Protein AF-A0A6J4JUT0-F1 (afdb_monomer)

Sequence (60 aa):
GPQLYDLAADPRETRNLAAAHPPIVERLKQAVFAWNGTLPRRAAREPAQRGGEAPAAPER

Radius of gyration: 22.57 Å; Cα contacts (8 Å, |Δi|>4): 23; chains: 1; bounding box: 32×65×30 Å

pLDDT: mean 83.42, std 19.74, range [45.5, 98.56]

Nearest PDB structures (foldseek):
  7all-assembly1_AAA  TM=1.006E+00  e=8.989E-02  Bacteroides thetaiotaomicron VPI-5482
  7stt-assembly1_A  TM=9.831E-01  e=1.122E-01  Pedobacter yulinensis
  7stv-assembly1_A-2  TM=9.826E-01  e=1.208E-01  Pedobacter yulinensis
  7oze-assembly1_AAA  TM=7.993E-01  e=8.350E-02  Bacteroides thetaiotaomicron VPI-5482
  1fsu-assembly1_A  TM=9.785E-01  e=4.233E-01  Homo sapiens

Solvent-accessible surface area (backbone atoms only — not comparable to full-atom values): 4104 Å² total; per-residue (Å²): 129,83,79,34,62,53,59,89,87,35,78,78,62,81,60,76,39,30,88,81,39,53,71,59,48,54,54,51,51,50,53,52,52,56,53,54,71,69,50,75,78,72,72,75,76,69,75,75,77,85,78,72,85,75,79,84,77,83,87,132

Secondary structure (DSSP, 8-state):
------TTT-TT--S--TTT-HHHHHHHHHHHHHHHHHSPP------------PPPPPP-

InterPro domains:
  IPR017850 Alkaline-phosphatase-like, core domain superfamily [SSF53649] (2-39)

Organism: NCBI:txid157466

Mean predicted aligned error: 11.86 Å

Foldseek 3Di:
DDFDDDCVVCVPSPDGCCVVCVVVRVVVVVVVVVVVVVDPPPDPPPPPPPPDDDPDDDDD

Structure (mmCIF, N/CA/C/O backbone):
data_AF-A0A6J4JUT0-F1
#
_entry.id   AF-A0A6J4JUT0-F1
#
loop_
_atom_site.group_PDB
_atom_site.id
_atom_site.type_symbol
_atom_site.label_atom_id
_atom_site.label_alt_id
_atom_site.label_comp_id
_atom_site.label_asym_id
_atom_site.label_entity_id
_atom_site.label_seq_id
_atom_site.pdbx_PDB_ins_code
_atom_site.Cartn_x
_atom_site.Cartn_y
_atom_site.Cartn_z
_atom_site.occupancy
_atom_site.B_iso_or_equiv
_atom_site.auth_seq_id
_atom_site.auth_comp_id
_atom_site.auth_asym_id
_atom_site.auth_atom_id
_atom_site.pdbx_PDB_model_num
ATOM 1 N N . GLY A 1 1 ? 6.287 5.154 7.905 1.00 87.38 1 GLY A N 1
ATOM 2 C CA . GLY A 1 1 ? 6.289 3.724 7.530 1.00 87.38 1 GLY A CA 1
ATOM 3 C C . GLY A 1 1 ? 5.352 3.503 6.357 1.00 87.38 1 GLY A C 1
ATOM 4 O O . GLY A 1 1 ? 4.685 4.463 5.982 1.00 87.38 1 GLY A O 1
ATOM 5 N N . PRO A 1 2 ? 5.302 2.295 5.772 1.00 95.75 2 PRO A N 1
ATOM 6 C CA . PRO A 1 2 ? 4.326 1.978 4.733 1.00 95.75 2 PRO A CA 1
ATOM 7 C C . PRO A 1 2 ? 2.896 2.141 5.263 1.00 95.75 2 PRO A C 1
ATOM 9 O O . PRO A 1 2 ? 2.653 2.032 6.469 1.00 95.75 2 PRO A O 1
ATOM 12 N N . GLN A 1 3 ? 1.963 2.410 4.356 1.00 98.06 3 GLN A N 1
ATOM 13 C CA . GLN A 1 3 ? 0.542 2.513 4.659 1.00 98.06 3 GLN A CA 1
ATOM 14 C C . GLN A 1 3 ? -0.231 1.517 3.796 1.00 98.06 3 GLN A C 1
ATOM 16 O O . GLN A 1 3 ? 0.134 1.277 2.645 1.00 98.06 3 GLN A O 1
ATOM 21 N N . LEU A 1 4 ? -1.262 0.912 4.379 1.00 98.56 4 LEU A N 1
ATOM 22 C CA . LEU A 1 4 ? -2.160 -0.017 3.703 1.00 98.56 4 LEU A CA 1
ATOM 23 C C . LEU A 1 4 ? -3.591 0.354 4.066 1.00 98.56 4 LEU A C 1
ATOM 25 O O . LEU A 1 4 ? -3.909 0.438 5.250 1.00 98.56 4 LEU A O 1
ATOM 29 N N . TYR A 1 5 ? -4.438 0.514 3.059 1.00 98.56 5 TYR A N 1
ATOM 30 C CA . TYR A 1 5 ? -5.846 0.849 3.221 1.00 98.56 5 TYR A CA 1
ATOM 31 C C . TYR A 1 5 ? -6.702 -0.135 2.433 1.00 98.56 5 TYR A C 1
ATOM 33 O O . TYR A 1 5 ? -6.317 -0.584 1.352 1.00 98.56 5 TYR A O 1
ATOM 41 N N . ASP A 1 6 ? -7.859 -0.474 2.989 1.00 98.31 6 ASP A N 1
ATOM 42 C CA . ASP A 1 6 ? -8.904 -1.200 2.275 1.00 98.31 6 ASP A CA 1
ATOM 43 C C . ASP A 1 6 ? -9.878 -0.170 1.711 1.00 98.31 6 ASP A C 1
ATOM 45 O O . ASP A 1 6 ? -10.693 0.372 2.447 1.00 98.31 6 ASP A O 1
ATOM 49 N N . LEU A 1 7 ? -9.795 0.115 0.415 1.00 98.19 7 LEU A N 1
ATOM 50 C CA . LEU A 1 7 ? -10.612 1.158 -0.209 1.00 98.19 7 LEU A CA 1
ATOM 51 C C . LEU A 1 7 ? -12.105 0.811 -0.269 1.00 98.19 7 LEU A C 1
ATOM 53 O O . LEU A 1 7 ? -12.928 1.716 -0.380 1.00 98.19 7 LEU A O 1
ATOM 57 N N . ALA A 1 8 ? -12.469 -0.475 -0.209 1.00 98.06 8 ALA A N 1
ATOM 58 C CA . ALA A 1 8 ? -13.871 -0.881 -0.206 1.00 98.06 8 ALA A CA 1
ATOM 59 C C . ALA A 1 8 ? -14.512 -0.620 1.164 1.00 98.06 8 ALA A C 1
ATOM 61 O O . ALA A 1 8 ? -15.651 -0.161 1.238 1.00 98.06 8 ALA A O 1
ATOM 62 N N . ALA A 1 9 ? -13.771 -0.886 2.243 1.00 97.75 9 ALA A N 1
ATOM 63 C CA . ALA A 1 9 ? -14.239 -0.687 3.614 1.00 97.75 9 ALA A CA 1
ATOM 64 C C . ALA A 1 9 ? -13.927 0.712 4.184 1.00 97.75 9 ALA A C 1
ATOM 66 O O . ALA A 1 9 ? -14.613 1.174 5.095 1.00 97.75 9 ALA A O 1
ATOM 67 N N . ASP A 1 10 ? -12.900 1.384 3.668 1.00 98.44 10 ASP A N 1
ATOM 68 C CA . ASP A 1 10 ? -12.407 2.697 4.095 1.00 98.44 10 ASP A CA 1
ATOM 69 C C . ASP A 1 10 ? -12.066 3.580 2.875 1.00 98.44 10 ASP A C 1
ATOM 71 O O . ASP A 1 10 ? -10.897 3.871 2.610 1.00 98.44 10 ASP A O 1
ATOM 75 N N . PRO A 1 11 ? -13.081 4.065 2.128 1.00 98.06 11 PRO A N 1
ATOM 76 C CA . PRO A 1 11 ? -12.868 4.896 0.936 1.00 98.06 11 PRO A CA 1
ATOM 77 C C . PRO A 1 11 ? -12.172 6.235 1.211 1.00 98.06 11 PRO A C 1
ATOM 79 O O . PRO A 1 11 ? -11.774 6.931 0.282 1.00 98.06 11 PRO A O 1
ATOM 82 N N . ARG A 1 12 ? -12.090 6.639 2.484 1.00 98.44 12 ARG A N 1
ATOM 83 C CA . ARG A 1 12 ? -11.453 7.884 2.925 1.00 98.44 12 ARG A CA 1
ATOM 84 C C . ARG A 1 12 ? -10.051 7.658 3.494 1.00 98.44 12 ARG A C 1
ATOM 86 O O . ARG A 1 12 ? -9.474 8.619 3.995 1.00 98.44 12 ARG A O 1
ATOM 93 N N . GLU A 1 13 ? -9.541 6.423 3.444 1.00 98.19 13 GLU A N 1
ATOM 94 C CA . GLU A 1 13 ? -8.186 6.045 3.876 1.00 98.19 13 GLU A CA 1
ATOM 95 C C . GLU A 1 13 ? -7.853 6.532 5.298 1.00 98.19 13 GLU A C 1
ATOM 97 O O . GLU A 1 13 ? -6.757 6.998 5.613 1.00 98.19 13 GLU A O 1
ATOM 102 N N . THR A 1 14 ? -8.838 6.460 6.186 1.00 98.56 14 THR A N 1
ATOM 103 C CA . THR A 1 14 ? -8.732 6.959 7.558 1.00 98.56 14 THR A CA 1
ATOM 104 C C . THR A 1 14 ? -8.001 5.993 8.486 1.00 98.56 14 THR A C 1
ATOM 106 O O . THR A 1 14 ? -7.502 6.405 9.536 1.00 98.56 14 THR A O 1
ATOM 109 N N . ARG A 1 15 ? -7.906 4.709 8.119 1.00 98.44 15 ARG A N 1
ATOM 110 C CA . ARG A 1 15 ? -7.372 3.650 8.974 1.00 98.44 15 ARG A CA 1
ATOM 111 C C . ARG A 1 15 ? -6.251 2.878 8.293 1.00 98.44 15 ARG A C 1
ATOM 113 O O . ARG A 1 15 ? -6.480 1.980 7.491 1.00 98.44 15 ARG A O 1
ATOM 120 N N . ASN A 1 16 ? -5.022 3.165 8.714 1.00 98.56 16 ASN A N 1
ATOM 121 C CA . ASN A 1 16 ? -3.847 2.433 8.255 1.00 98.56 16 ASN A CA 1
ATOM 122 C C . ASN A 1 16 ? -3.791 1.015 8.858 1.00 98.56 16 ASN A C 1
ATOM 124 O O . ASN A 1 16 ? -3.724 0.844 10.075 1.00 98.56 16 ASN A O 1
ATOM 128 N N . LEU A 1 17 ? -3.741 0.008 7.989 1.00 98.56 17 LEU A N 1
ATOM 129 C CA . LEU A 1 17 ? -3.709 -1.420 8.301 1.00 98.56 17 LEU A CA 1
ATOM 130 C C . LEU A 1 17 ? -2.316 -2.055 8.139 1.00 98.56 17 LEU A C 1
ATOM 132 O O . LEU A 1 17 ? -2.164 -3.264 8.312 1.00 98.56 17 LEU A O 1
ATOM 136 N N . ALA A 1 18 ? -1.282 -1.272 7.818 1.00 98.50 18 ALA A N 1
ATOM 137 C CA . ALA A 1 18 ? 0.033 -1.802 7.451 1.00 98.50 18 ALA A CA 1
ATOM 138 C C . ALA A 1 18 ? 0.657 -2.707 8.527 1.00 98.50 18 ALA A C 1
ATOM 140 O O . ALA A 1 18 ? 1.233 -3.741 8.199 1.00 98.50 18 ALA A O 1
ATOM 141 N N . ALA A 1 19 ? 0.510 -2.350 9.807 1.00 98.19 19 ALA A N 1
ATOM 142 C CA . ALA A 1 19 ? 1.036 -3.148 10.916 1.00 98.19 19 ALA A CA 1
ATOM 143 C C . ALA A 1 19 ? 0.277 -4.473 11.118 1.00 98.19 19 ALA A C 1
ATOM 145 O O . ALA A 1 19 ? 0.862 -5.447 11.581 1.00 98.19 19 ALA A O 1
ATOM 146 N N . ALA A 1 20 ? -1.009 -4.517 10.757 1.00 98.31 20 ALA A N 1
ATOM 147 C CA . ALA A 1 20 ? -1.852 -5.700 10.905 1.00 98.31 20 ALA A CA 1
ATOM 148 C C . ALA A 1 20 ? -1.693 -6.696 9.741 1.00 98.31 20 ALA A C 1
ATOM 150 O O . ALA A 1 20 ? -1.940 -7.886 9.919 1.00 98.31 20 ALA A O 1
ATOM 151 N N . HIS A 1 21 ? -1.251 -6.237 8.562 1.00 98.25 21 HIS A N 1
ATOM 152 C CA . HIS A 1 21 ? -1.120 -7.084 7.370 1.00 98.25 21 HIS A CA 1
ATOM 153 C C . HIS A 1 21 ? 0.247 -6.952 6.663 1.00 98.25 21 HIS A C 1
ATOM 155 O O . HIS A 1 21 ? 0.298 -6.613 5.473 1.00 98.25 21 HIS A O 1
ATOM 161 N N . PRO A 1 22 ? 1.370 -7.271 7.340 1.00 98.25 22 PRO A N 1
ATOM 162 C CA . PRO A 1 22 ? 2.707 -7.146 6.756 1.00 98.25 22 PRO A CA 1
ATOM 163 C C . PRO A 1 22 ? 2.920 -7.922 5.437 1.00 98.25 22 PRO A C 1
ATOM 165 O O . PRO A 1 22 ? 3.553 -7.370 4.535 1.00 98.25 22 PRO A O 1
ATOM 168 N N . PRO A 1 23 ? 2.360 -9.137 5.228 1.00 98.56 23 PRO A N 1
ATOM 169 C CA . PRO A 1 23 ? 2.506 -9.835 3.948 1.00 98.56 23 PRO A CA 1
ATOM 170 C C . PRO A 1 23 ? 1.875 -9.092 2.762 1.00 98.56 23 PRO A C 1
ATOM 172 O O . PRO A 1 23 ? 2.408 -9.120 1.654 1.00 98.56 23 PRO A O 1
ATOM 175 N N . ILE A 1 24 ? 0.747 -8.404 2.982 1.00 98.38 24 ILE A N 1
ATOM 176 C CA . ILE A 1 24 ? 0.072 -7.634 1.928 1.00 98.38 24 ILE A CA 1
ATOM 177 C C . ILE A 1 24 ? 0.914 -6.411 1.564 1.00 98.38 24 ILE A C 1
ATOM 179 O O . ILE A 1 24 ? 1.082 -6.120 0.379 1.00 98.38 24 ILE A O 1
ATOM 183 N N . VAL A 1 25 ? 1.484 -5.742 2.571 1.00 98.56 25 VAL A N 1
ATOM 184 C CA . VAL A 1 25 ? 2.395 -4.608 2.375 1.00 98.56 25 VAL A CA 1
ATOM 185 C C . VAL A 1 25 ? 3.578 -5.012 1.499 1.00 98.56 25 VAL A C 1
ATOM 187 O O . VAL A 1 25 ? 3.840 -4.343 0.501 1.00 98.56 25 VAL A O 1
ATOM 190 N N . GLU A 1 26 ? 4.262 -6.115 1.814 1.00 98.44 26 GLU A N 1
ATOM 191 C CA . GLU A 1 26 ? 5.426 -6.540 1.028 1.00 98.44 26 GLU A CA 1
ATOM 192 C C . GLU A 1 26 ? 5.049 -6.936 -0.405 1.00 98.44 26 GLU A C 1
ATOM 194 O O . GLU A 1 26 ? 5.725 -6.521 -1.347 1.00 98.44 26 GLU A O 1
ATOM 199 N N . ARG A 1 27 ? 3.923 -7.634 -0.606 1.00 98.56 27 ARG A N 1
ATOM 200 C CA . ARG A 1 27 ? 3.430 -7.968 -1.953 1.00 98.56 27 ARG A CA 1
ATOM 201 C C . ARG A 1 27 ? 3.159 -6.718 -2.795 1.00 98.56 27 ARG A C 1
ATOM 203 O O . ARG A 1 27 ? 3.570 -6.647 -3.952 1.00 98.56 27 ARG A O 1
ATOM 210 N N . LEU A 1 28 ? 2.456 -5.732 -2.237 1.00 98.38 28 LEU A N 1
ATOM 211 C CA . LEU A 1 28 ? 2.112 -4.506 -2.965 1.00 98.38 28 LEU A CA 1
ATOM 212 C C . LEU A 1 28 ? 3.347 -3.639 -3.224 1.00 98.38 28 LEU A C 1
ATOM 214 O O . LEU A 1 28 ? 3.506 -3.104 -4.319 1.00 98.38 28 LEU A O 1
ATOM 218 N N . LYS A 1 29 ? 4.263 -3.555 -2.259 1.00 97.62 29 LYS A N 1
ATOM 219 C CA . LY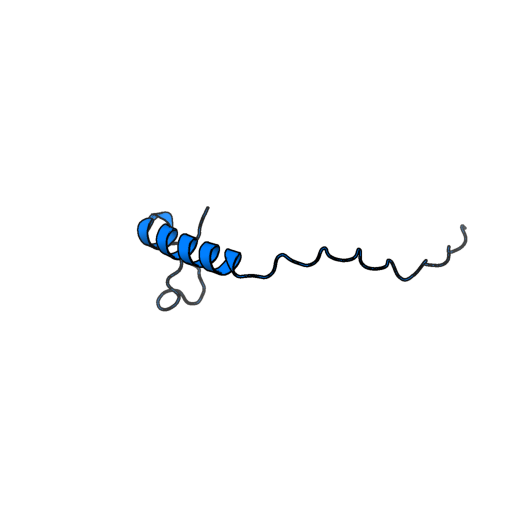S A 1 29 ? 5.548 -2.864 -2.410 1.00 97.62 29 LYS A CA 1
ATOM 220 C C . LYS A 1 29 ? 6.387 -3.460 -3.540 1.00 97.62 29 LYS A C 1
ATOM 222 O O . LYS A 1 29 ? 6.915 -2.710 -4.357 1.00 97.62 29 LYS A O 1
ATO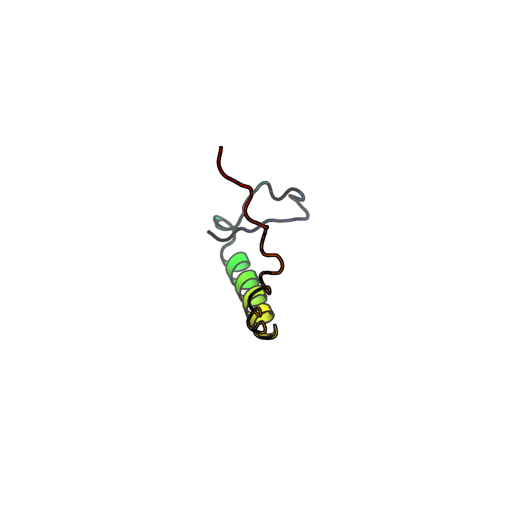M 227 N N . GLN A 1 30 ? 6.467 -4.790 -3.631 1.00 98.38 30 GLN A N 1
ATOM 228 C CA . GLN A 1 30 ? 7.135 -5.469 -4.746 1.00 98.38 30 GLN A CA 1
ATOM 229 C C . GLN A 1 30 ? 6.496 -5.108 -6.091 1.00 98.38 30 GLN A C 1
ATOM 231 O O . GLN A 1 30 ? 7.218 -4.782 -7.031 1.00 98.38 30 GLN A O 1
ATOM 236 N N . ALA A 1 31 ? 5.163 -5.097 -6.177 1.00 98.00 31 ALA A N 1
ATOM 237 C CA . ALA A 1 31 ? 4.457 -4.720 -7.401 1.00 98.00 31 ALA A CA 1
ATOM 238 C C . ALA A 1 31 ? 4.748 -3.266 -7.820 1.00 98.00 31 ALA A C 1
ATOM 240 O O . ALA A 1 31 ? 5.044 -3.008 -8.987 1.00 98.00 31 ALA A O 1
ATOM 241 N N . VAL A 1 32 ? 4.737 -2.326 -6.867 1.00 96.44 32 VAL A N 1
ATOM 242 C CA . VAL A 1 32 ? 5.054 -0.912 -7.125 1.00 96.44 32 VAL A CA 1
ATOM 243 C C . VAL A 1 32 ? 6.491 -0.744 -7.613 1.00 96.44 32 VAL A C 1
ATOM 245 O O . VAL A 1 32 ? 6.724 -0.012 -8.573 1.00 96.44 32 VAL A O 1
ATOM 248 N N . PHE A 1 33 ? 7.462 -1.416 -6.994 1.00 96.12 33 PHE A N 1
ATOM 249 C CA . PHE A 1 33 ? 8.865 -1.316 -7.406 1.00 96.12 33 PHE A CA 1
ATOM 250 C C . PHE A 1 33 ? 9.145 -1.999 -8.742 1.00 96.12 33 PHE A C 1
ATOM 252 O O . PHE A 1 33 ? 9.892 -1.448 -9.549 1.00 96.12 33 PHE A O 1
ATOM 259 N N . ALA A 1 34 ? 8.513 -3.143 -9.010 1.00 97.31 34 ALA A N 1
ATOM 260 C CA . ALA A 1 34 ? 8.593 -3.792 -10.312 1.00 97.31 34 ALA A CA 1
ATOM 261 C C . ALA A 1 34 ? 8.060 -2.866 -11.413 1.00 97.31 34 ALA A C 1
ATOM 263 O O . ALA A 1 34 ? 8.741 -2.647 -12.411 1.00 97.31 34 ALA A O 1
ATOM 264 N N . TRP A 1 35 ? 6.892 -2.249 -11.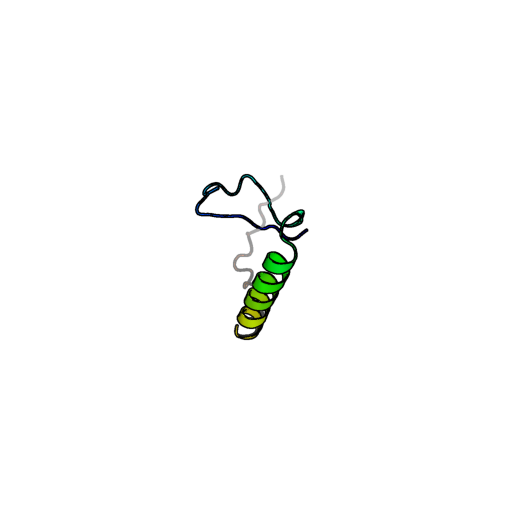198 1.00 95.75 35 TRP A N 1
ATOM 265 C CA . TRP A 1 35 ? 6.346 -1.260 -12.125 1.00 95.75 35 TRP A CA 1
ATOM 266 C C . TRP A 1 35 ? 7.254 -0.031 -12.265 1.00 95.75 35 TRP A C 1
ATOM 268 O O . TRP A 1 35 ? 7.528 0.392 -13.385 1.00 95.75 35 TRP A O 1
ATOM 278 N N . ASN A 1 36 ? 7.788 0.513 -11.167 1.00 94.12 36 ASN A N 1
ATOM 279 C CA . ASN A 1 36 ? 8.701 1.659 -11.209 1.00 94.12 36 ASN A CA 1
ATOM 280 C C . ASN A 1 36 ? 9.943 1.384 -12.075 1.00 94.12 36 ASN A C 1
ATOM 282 O O . ASN A 1 36 ? 10.356 2.254 -12.836 1.00 94.12 36 ASN A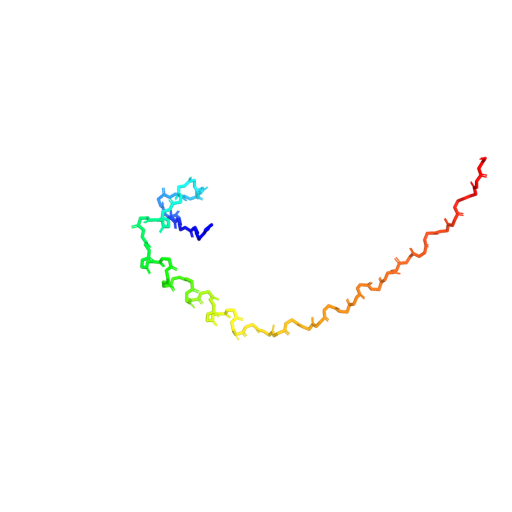 O 1
ATOM 286 N N . GLY A 1 37 ? 10.477 0.160 -12.025 1.00 93.94 37 GLY A N 1
ATOM 287 C CA . GLY A 1 37 ? 11.589 -0.275 -12.872 1.00 93.94 37 GLY A CA 1
ATOM 288 C C . GLY A 1 37 ? 11.274 -0.295 -14.374 1.00 93.94 37 GLY A C 1
ATOM 289 O O . GLY A 1 37 ? 12.200 -0.274 -15.180 1.00 93.94 37 GLY A O 1
ATOM 290 N N . THR A 1 38 ? 9.991 -0.303 -14.759 1.00 93.69 38 THR A N 1
ATOM 291 C CA . THR A 1 38 ? 9.558 -0.208 -16.167 1.00 93.69 38 THR A CA 1
ATOM 292 C C . THR A 1 38 ? 9.491 1.227 -16.679 1.00 93.69 38 THR A C 1
ATOM 294 O O . THR A 1 38 ? 9.437 1.445 -17.890 1.00 93.69 38 THR A O 1
ATOM 297 N N . LEU A 1 39 ? 9.484 2.218 -15.782 1.00 90.50 39 LEU A N 1
ATOM 298 C CA . LEU A 1 39 ? 9.382 3.611 -16.187 1.00 90.50 39 LEU A CA 1
ATOM 299 C C . LEU A 1 39 ? 10.683 4.055 -16.867 1.00 90.50 39 LEU A C 1
ATOM 301 O O . LEU A 1 39 ? 11.775 3.735 -16.384 1.00 90.50 39 LEU A O 1
ATOM 305 N N . PRO A 1 40 ? 10.599 4.844 -17.955 1.00 86.81 40 PRO A N 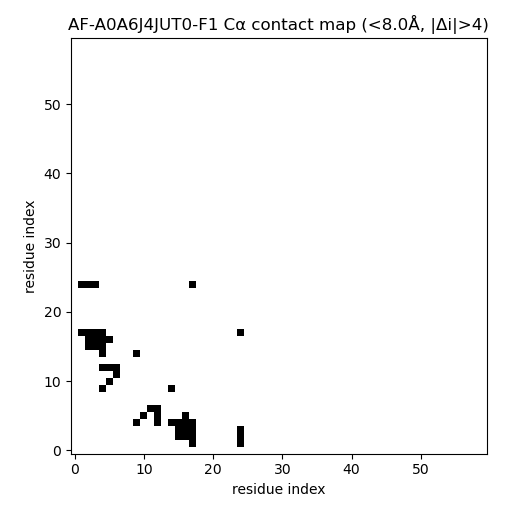1
ATOM 306 C CA . PRO A 1 40 ? 11.774 5.474 -18.526 1.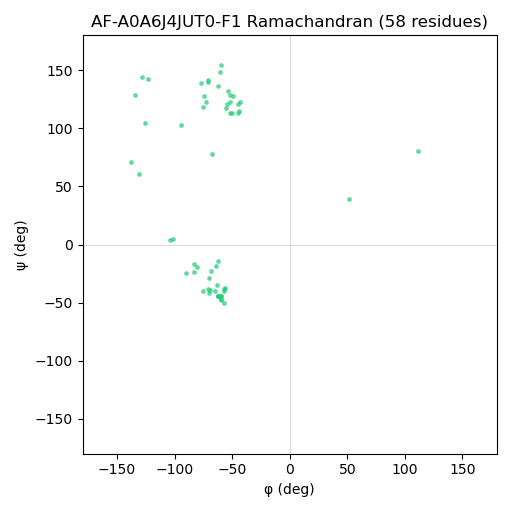00 86.81 40 PRO A CA 1
ATOM 307 C C . PRO A 1 40 ? 12.498 6.256 -17.436 1.00 86.81 40 PRO A C 1
ATOM 309 O O . PRO A 1 40 ? 11.883 7.033 -16.696 1.00 86.81 40 PRO A O 1
ATOM 312 N N . ARG A 1 41 ? 13.817 6.072 -17.336 1.00 78.69 41 ARG A N 1
ATOM 313 C CA . ARG A 1 41 ? 14.638 6.913 -16.468 1.00 78.69 41 ARG A CA 1
ATOM 314 C C . ARG A 1 41 ? 14.379 8.349 -16.901 1.00 78.69 41 ARG A C 1
ATOM 316 O O . ARG A 1 41 ? 14.603 8.677 -18.064 1.00 78.69 41 ARG A O 1
ATOM 323 N N . ARG A 1 42 ? 13.828 9.158 -15.991 1.00 66.88 42 ARG A N 1
ATOM 324 C CA . ARG A 1 42 ? 13.454 10.548 -16.266 1.00 66.88 42 ARG A CA 1
ATOM 325 C C . ARG A 1 42 ? 14.606 11.188 -17.036 1.00 66.88 42 ARG A C 1
ATOM 327 O O . ARG A 1 42 ? 15.727 11.187 -16.521 1.00 66.88 42 ARG A O 1
ATOM 334 N N . ALA A 1 43 ? 14.346 11.694 -18.245 1.00 59.97 43 ALA A N 1
ATOM 335 C CA . ALA A 1 43 ? 15.291 12.598 -18.883 1.00 59.97 43 ALA A CA 1
ATOM 336 C C . ALA A 1 43 ? 15.617 13.653 -17.826 1.00 59.97 43 ALA A C 1
ATOM 338 O O . ALA A 1 43 ? 14.693 14.149 -17.162 1.00 59.97 43 ALA A O 1
ATOM 339 N N . ALA A 1 44 ? 16.910 13.878 -17.571 1.00 59.19 44 ALA A N 1
ATOM 340 C CA . ALA A 1 44 ? 17.339 14.921 -16.654 1.00 59.19 44 ALA A CA 1
ATOM 341 C C . ALA A 1 44 ? 16.480 16.143 -16.968 1.00 59.19 44 ALA A C 1
ATOM 343 O O . ALA A 1 44 ? 16.379 16.520 -18.135 1.00 59.19 44 ALA A O 1
ATOM 344 N N . ARG A 1 45 ? 15.758 16.668 -15.966 1.00 53.19 45 ARG A N 1
ATOM 345 C CA . ARG A 1 45 ? 15.051 17.935 -16.142 1.00 53.19 45 ARG A CA 1
ATOM 346 C C . ARG A 1 45 ? 16.108 18.867 -16.710 1.00 53.19 45 ARG A C 1
ATOM 348 O O . ARG A 1 45 ? 17.073 19.149 -15.999 1.00 53.19 45 ARG A O 1
ATOM 355 N N . GLU A 1 46 ? 15.960 19.296 -17.961 1.00 58.28 46 GLU A N 1
ATOM 356 C CA . GLU A 1 46 ? 16.688 20.478 -18.383 1.00 58.28 46 GLU A CA 1
ATOM 357 C C . GLU A 1 46 ? 16.355 21.5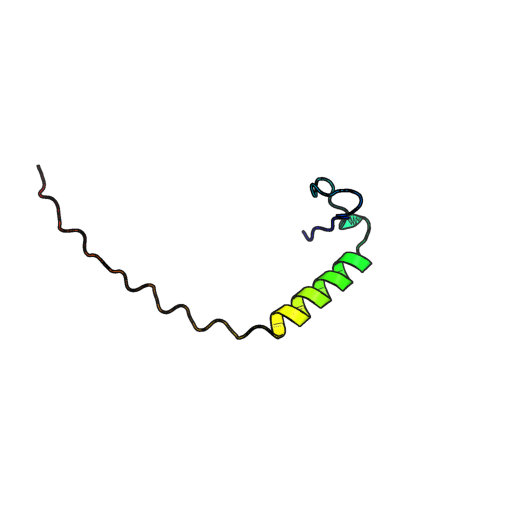31 -17.325 1.00 58.28 46 GLU A C 1
ATOM 359 O O . GLU A 1 46 ? 15.180 21.642 -16.932 1.00 58.28 46 GLU A O 1
ATOM 364 N N . PRO A 1 47 ? 17.367 22.190 -16.734 1.00 53.38 47 PRO A N 1
ATOM 365 C CA . PRO A 1 47 ? 17.097 23.238 -15.774 1.00 53.38 47 PRO A CA 1
ATOM 366 C C . PRO A 1 47 ? 16.119 24.174 -16.463 1.00 53.38 47 PRO A C 1
ATOM 368 O O . PRO A 1 47 ? 16.383 24.610 -17.583 1.00 53.38 47 PRO A O 1
ATOM 371 N N . ALA A 1 48 ? 14.957 24.380 -15.832 1.00 59.09 48 ALA A N 1
ATOM 372 C CA . ALA A 1 48 ? 13.958 25.310 -16.323 1.00 59.09 48 ALA A CA 1
ATOM 373 C C . ALA A 1 48 ? 14.723 26.570 -16.709 1.00 59.09 48 ALA A C 1
ATOM 375 O O . ALA A 1 48 ? 15.366 27.168 -15.840 1.00 59.09 48 ALA A O 1
ATOM 376 N N . GLN A 1 49 ? 14.760 26.879 -18.008 1.00 55.28 49 GLN A N 1
ATOM 377 C CA . GLN A 1 49 ? 15.383 28.097 -18.487 1.00 55.28 49 GLN A CA 1
ATOM 378 C C . GLN A 1 49 ? 14.748 29.193 -17.646 1.00 55.28 49 GLN A C 1
ATOM 380 O O . GLN A 1 49 ? 13.527 29.361 -17.655 1.00 55.28 49 GLN A O 1
ATOM 385 N N . ARG A 1 50 ? 15.569 29.816 -16.797 1.00 53.19 50 ARG A N 1
ATOM 386 C CA . ARG A 1 50 ? 15.186 30.916 -15.923 1.00 53.19 50 ARG A CA 1
ATOM 387 C C . ARG A 1 50 ? 14.879 32.084 -16.853 1.00 53.19 50 ARG A C 1
ATOM 389 O O . ARG A 1 50 ? 15.729 32.926 -17.101 1.00 53.19 50 ARG A O 1
ATOM 396 N N . GLY A 1 51 ? 13.704 32.044 -17.468 1.00 51.16 51 GLY A N 1
ATOM 397 C CA . GLY A 1 51 ? 13.202 33.087 -18.333 1.00 51.16 51 GLY A CA 1
ATOM 398 C C . GLY A 1 51 ? 12.741 34.240 -17.460 1.00 51.16 51 GLY A C 1
ATOM 399 O O . GLY A 1 51 ? 11.830 34.068 -16.653 1.00 51.16 51 GLY A O 1
ATOM 400 N N . GLY A 1 52 ? 13.380 35.393 -17.638 1.00 45.50 52 GLY A N 1
ATOM 401 C CA . GLY A 1 52 ? 12.902 36.673 -17.129 1.00 45.50 52 GLY A CA 1
ATOM 402 C C . GLY A 1 52 ? 13.760 37.243 -16.014 1.00 45.50 52 GLY A C 1
ATOM 403 O O . GLY A 1 52 ? 13.414 37.164 -14.841 1.00 45.50 52 GLY A O 1
ATOM 404 N N . GLU A 1 53 ? 14.864 37.865 -16.404 1.00 51.38 53 GLU A N 1
ATOM 405 C CA . GLU A 1 53 ? 15.411 39.021 -15.705 1.00 51.38 53 GLU A CA 1
ATOM 406 C C . GLU A 1 53 ? 14.269 39.995 -15.361 1.00 51.38 53 GLU A C 1
ATOM 408 O O . GLU A 1 53 ? 13.590 40.512 -16.248 1.00 51.38 53 GLU A O 1
ATOM 413 N N . ALA A 1 54 ? 14.002 40.195 -14.069 1.00 51.88 54 ALA A N 1
ATOM 414 C CA . ALA A 1 54 ? 13.204 41.328 -13.625 1.00 51.88 54 ALA A CA 1
ATOM 415 C C . ALA A 1 54 ? 14.099 42.573 -13.734 1.00 51.88 54 ALA A C 1
ATOM 417 O O . ALA A 1 54 ? 15.215 42.533 -13.206 1.00 51.88 54 ALA A O 1
ATOM 418 N N . PRO A 1 55 ? 13.670 43.665 -14.393 1.00 47.56 55 PRO A N 1
ATOM 419 C CA . PRO A 1 55 ? 14.460 44.883 -14.397 1.00 47.56 55 PRO A CA 1
ATOM 420 C C . PRO A 1 55 ? 14.577 45.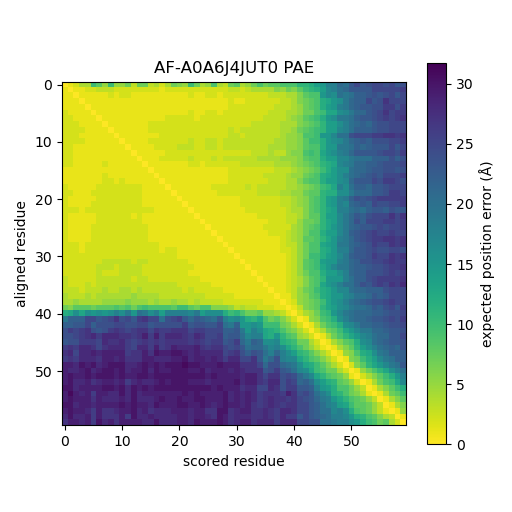401 -12.961 1.00 47.56 55 PRO A C 1
ATOM 422 O O . PRO A 1 55 ? 13.601 45.407 -12.206 1.00 47.56 55 PRO A O 1
ATOM 425 N N . ALA A 1 56 ? 15.786 45.821 -12.592 1.00 59.09 56 ALA A N 1
ATOM 426 C CA . ALA A 1 56 ? 16.062 46.491 -11.332 1.00 59.09 56 ALA A CA 1
ATOM 427 C C . ALA A 1 56 ? 15.136 47.710 -11.174 1.00 59.09 56 ALA A C 1
ATOM 429 O O . ALA A 1 56 ? 15.135 48.615 -12.010 1.00 59.09 56 ALA A O 1
ATOM 430 N N . ALA A 1 57 ? 14.338 47.729 -10.107 1.00 50.62 57 ALA A N 1
ATOM 431 C CA . ALA A 1 57 ? 13.635 48.933 -9.684 1.00 50.62 57 ALA A CA 1
ATOM 432 C C . ALA A 1 57 ? 14.633 49.861 -8.961 1.00 50.62 57 ALA A C 1
ATOM 434 O O . ALA A 1 57 ? 15.458 49.359 -8.195 1.00 50.62 57 ALA A O 1
ATOM 435 N N . PRO A 1 58 ? 14.592 51.186 -9.192 1.00 57.38 58 PRO A N 1
ATOM 436 C CA . PRO A 1 58 ? 15.554 52.111 -8.608 1.00 57.38 58 PRO A CA 1
ATOM 437 C C . PRO A 1 58 ? 15.332 52.283 -7.101 1.00 57.38 58 PRO A C 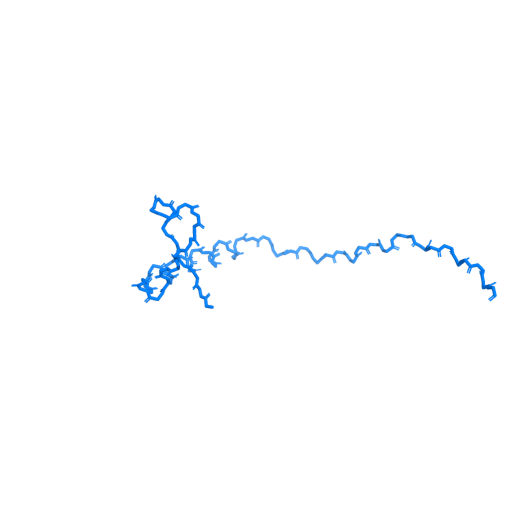1
ATOM 439 O O . PRO A 1 58 ? 14.195 52.334 -6.624 1.00 57.38 58 PRO A O 1
ATOM 442 N N . GLU A 1 59 ? 16.447 52.384 -6.380 1.00 53.19 59 GLU A N 1
ATOM 443 C CA . GLU A 1 59 ? 16.531 52.692 -4.951 1.00 53.19 59 GLU A CA 1
ATOM 444 C C . GLU A 1 59 ? 15.923 54.075 -4.642 1.00 53.19 59 GLU A C 1
ATOM 446 O O . GLU A 1 59 ? 15.964 54.989 -5.472 1.00 53.19 59 GLU A O 1
ATOM 451 N N . ARG A 1 60 ? 15.340 54.215 -3.446 1.00 61.59 60 ARG A N 1
ATOM 452 C CA . ARG A 1 60 ? 14.877 55.484 -2.867 1.00 61.59 60 ARG A CA 1
ATOM 453 C C . ARG A 1 60 ? 15.719 55.844 -1.658 1.00 61.59 60 ARG A C 1
ATOM 455 O O . ARG A 1 60 ? 16.040 54.905 -0.898 1.00 61.59 60 ARG A O 1
#